Protein AF-A0A8H8WUD8-F1 (afdb_monomer_lite)

Foldseek 3Di:
DDDDPPPDPDPPDDPVVCVVVVVVVVVCCPPVDDPPCQNPHPDHPPVCVVVVVVVVVVVVVVVVVVVVVVVVVVVVVVPDDDDD

Organism: NCBI:txid1775910

Sequence (84 aa):
MPSDPYENHDAALPEPVREHLGKQLRSTYNAEAGKPDYLGDPVLPAEFTPQLRRLESRLKAHDTGREAVEDVVNNILRELPRRP

Radius of gyration: 26.24 Å; chains: 1; bounding box: 70×43×58 Å

Secondary structure (DSSP, 8-state):
-PPPTT--------HHHHHHHHHHHHHHHHHHS-S-TTSSSS---GGGHHHHHHHHHHHHHHHHHHHHHHHHHHHHHHHSPPP-

pLDDT: mean 76.68, std 14.89, range [44.22, 93.56]

Structure (mmCIF, N/CA/C/O backbone):
data_AF-A0A8H8WUD8-F1
#
_entry.id   AF-A0A8H8WUD8-F1
#
loop_
_atom_site.group_PDB
_atom_site.id
_atom_site.type_symbol
_atom_site.label_atom_id
_atom_site.label_alt_id
_atom_site.label_comp_id
_atom_site.label_asym_id
_atom_site.label_entity_id
_atom_site.label_seq_id
_atom_site.pdbx_PDB_ins_code
_atom_site.Cartn_x
_atom_site.Cartn_y
_atom_site.Cartn_z
_atom_site.occupancy
_atom_site.B_iso_or_equiv
_atom_site.auth_seq_id
_atom_site.auth_comp_id
_atom_site.auth_asym_id
_atom_site.auth_atom_id
_atom_site.pdbx_PDB_model_num
ATOM 1 N N . MET A 1 1 ? 25.098 30.798 -17.936 1.00 49.78 1 MET A N 1
ATOM 2 C CA . MET A 1 1 ? 24.570 29.625 -17.211 1.00 49.78 1 MET A CA 1
ATOM 3 C C . MET A 1 1 ? 24.131 28.619 -18.259 1.00 49.78 1 MET A C 1
ATOM 5 O O . MET A 1 1 ? 23.324 29.021 -19.089 1.00 49.78 1 MET A O 1
ATOM 9 N N . PRO A 1 2 ? 24.699 27.404 -18.329 1.00 44.22 2 PRO A N 1
ATOM 10 C CA . PRO A 1 2 ? 24.193 26.392 -19.244 1.00 44.22 2 PRO A CA 1
ATOM 11 C C . PRO A 1 2 ? 22.883 25.840 -18.670 1.00 44.22 2 PRO A C 1
ATOM 13 O O . PRO A 1 2 ? 22.835 25.436 -17.511 1.00 44.22 2 PRO A O 1
ATOM 16 N N . SER A 1 3 ? 21.819 25.915 -19.460 1.00 53.38 3 SER A N 1
ATOM 17 C CA . SER A 1 3 ? 20.518 25.307 -19.184 1.00 53.38 3 SER A CA 1
ATOM 18 C C . SER A 1 3 ? 20.638 23.782 -19.218 1.00 53.38 3 SER A C 1
ATOM 20 O O . SER A 1 3 ? 21.286 23.227 -20.107 1.00 53.38 3 SER A O 1
ATOM 22 N N . ASP A 1 4 ? 20.054 23.137 -18.213 1.00 55.47 4 ASP A N 1
ATOM 23 C CA . ASP A 1 4 ? 20.101 21.695 -17.981 1.00 55.47 4 ASP A CA 1
ATOM 24 C C . ASP A 1 4 ? 19.450 20.942 -19.165 1.00 55.47 4 ASP A C 1
ATOM 26 O O . ASP A 1 4 ? 18.282 21.192 -19.471 1.00 55.47 4 ASP A O 1
ATOM 30 N N . PRO A 1 5 ? 20.160 20.051 -19.886 1.00 54.06 5 PRO A N 1
ATOM 31 C CA . PRO A 1 5 ? 19.642 19.408 -21.100 1.00 54.06 5 PRO A CA 1
ATOM 32 C C . PRO A 1 5 ? 18.496 18.408 -20.850 1.00 54.06 5 PRO A C 1
ATOM 34 O O . PRO A 1 5 ? 18.005 17.806 -21.805 1.00 54.06 5 PRO A O 1
ATOM 37 N N . TYR A 1 6 ? 18.066 18.222 -19.598 1.00 54.78 6 TYR A N 1
ATOM 38 C CA . TYR A 1 6 ? 17.007 17.284 -19.216 1.00 54.78 6 TYR A CA 1
ATOM 39 C C . TYR A 1 6 ? 15.622 17.931 -19.023 1.00 54.78 6 TYR A C 1
ATOM 41 O O . TYR A 1 6 ? 14.648 17.215 -18.791 1.00 54.78 6 TYR A O 1
ATOM 49 N N . GLU A 1 7 ? 15.477 19.251 -19.189 1.00 49.91 7 GLU A N 1
ATOM 50 C CA . GLU A 1 7 ? 14.162 19.909 -19.249 1.00 49.91 7 GLU A CA 1
ATOM 51 C C . GLU A 1 7 ? 13.507 19.718 -20.630 1.00 49.91 7 GLU A C 1
ATOM 53 O O . GLU A 1 7 ? 13.462 20.610 -21.477 1.00 49.91 7 GLU A O 1
ATOM 58 N N . ASN A 1 8 ? 12.983 18.518 -20.882 1.00 53.00 8 ASN A N 1
ATOM 59 C CA . ASN A 1 8 ? 11.925 18.312 -21.873 1.00 53.00 8 ASN A CA 1
ATOM 60 C C . ASN A 1 8 ? 11.058 17.104 -21.489 1.00 53.00 8 ASN A C 1
ATOM 62 O O . ASN A 1 8 ? 11.062 16.058 -22.133 1.00 53.00 8 ASN A O 1
ATOM 66 N N . HIS A 1 9 ? 10.301 17.250 -20.401 1.00 54.69 9 HIS A N 1
ATOM 67 C CA . HIS A 1 9 ? 9.293 16.271 -19.983 1.00 54.69 9 HIS A CA 1
ATOM 68 C C . HIS A 1 9 ? 7.949 16.404 -20.727 1.00 54.69 9 HIS A C 1
ATOM 70 O O . HIS A 1 9 ? 7.057 15.593 -20.491 1.00 54.69 9 HIS A O 1
ATOM 76 N N . ASP A 1 10 ? 7.809 17.369 -21.646 1.00 56.16 10 ASP A N 1
ATOM 77 C CA . ASP A 1 10 ? 6.520 17.726 -22.265 1.00 56.16 10 ASP A CA 1
ATOM 78 C C . ASP A 1 10 ? 6.340 17.313 -23.735 1.00 56.16 10 ASP A C 1
ATOM 80 O O . ASP A 1 10 ? 5.248 17.448 -24.287 1.00 56.16 10 ASP A O 1
ATOM 84 N N . ALA A 1 11 ? 7.342 16.717 -24.385 1.00 57.75 11 ALA A N 1
ATOM 85 C CA . ALA A 1 11 ? 7.127 16.073 -25.680 1.00 57.75 11 ALA A CA 1
ATOM 86 C C . ALA A 1 11 ? 6.600 14.647 -25.464 1.00 57.75 11 ALA A C 1
ATOM 88 O O . ALA A 1 11 ? 7.295 13.657 -25.700 1.00 57.75 11 ALA A O 1
ATOM 89 N N . ALA A 1 12 ? 5.369 14.532 -24.959 1.00 70.31 12 ALA A N 1
ATOM 90 C CA . ALA A 1 12 ? 4.692 13.249 -24.860 1.00 70.31 12 ALA A CA 1
ATOM 91 C C . ALA A 1 12 ? 4.700 12.580 -26.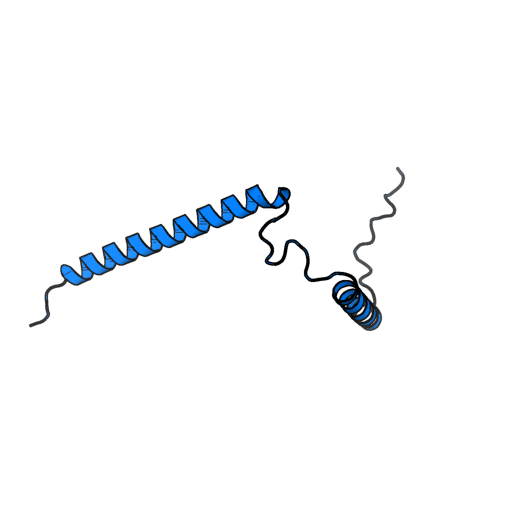244 1.00 70.31 12 ALA A C 1
ATOM 93 O O . ALA A 1 12 ? 4.139 13.113 -27.201 1.00 70.31 12 ALA A O 1
ATOM 94 N N . LEU A 1 13 ? 5.380 11.433 -26.352 1.00 75.38 13 LEU A N 1
ATOM 95 C CA . LEU A 1 13 ? 5.512 10.691 -27.605 1.00 75.38 13 LEU A CA 1
ATOM 96 C C . LEU A 1 13 ? 4.142 10.529 -28.289 1.00 75.38 13 LEU A C 1
ATOM 98 O O . LEU A 1 13 ? 3.144 10.313 -27.586 1.00 75.38 13 LEU A O 1
ATOM 102 N N . PRO A 1 14 ? 4.082 10.575 -29.635 1.00 85.56 14 PRO A N 1
ATOM 103 C CA . PRO A 1 14 ? 2.853 10.309 -30.368 1.00 85.56 14 PRO A CA 1
ATOM 104 C C . PRO A 1 14 ? 2.195 9.019 -29.879 1.00 85.56 14 PRO A C 1
ATOM 106 O O . PRO A 1 14 ? 2.875 8.022 -29.627 1.00 85.56 14 PRO A O 1
ATOM 109 N N . GLU A 1 15 ? 0.870 9.037 -29.742 1.00 81.06 15 GLU A N 1
ATOM 110 C CA . GLU A 1 15 ? 0.107 7.946 -29.128 1.00 81.06 15 GLU A CA 1
ATOM 111 C C . GLU A 1 15 ? 0.443 6.549 -29.681 1.00 81.06 15 GLU A C 1
ATOM 113 O O . GLU A 1 15 ? 0.729 5.675 -28.860 1.00 81.06 15 GLU A O 1
ATOM 118 N N . PRO A 1 16 ? 0.567 6.333 -31.008 1.00 87.38 16 PRO A N 1
ATOM 119 C CA . PRO A 1 16 ? 0.918 5.015 -31.543 1.00 87.38 16 PRO A CA 1
ATOM 120 C C . PRO A 1 16 ? 2.311 4.539 -31.113 1.00 87.38 16 PRO A C 1
ATOM 122 O O . PRO A 1 16 ? 2.526 3.357 -30.852 1.00 87.38 16 PRO A O 1
ATOM 125 N N . VAL A 1 17 ? 3.269 5.466 -31.012 1.00 85.19 17 VAL A N 1
ATOM 126 C CA . VAL A 1 17 ? 4.649 5.174 -30.597 1.00 85.19 17 VAL A CA 1
ATOM 127 C C . VAL A 1 17 ? 4.681 4.831 -29.113 1.00 85.19 17 VAL A C 1
ATOM 129 O O . VAL A 1 17 ? 5.308 3.855 -28.711 1.00 85.19 17 VAL A O 1
ATOM 132 N N . ARG A 1 18 ? 3.950 5.586 -28.292 1.00 87.50 18 ARG A N 1
ATOM 133 C CA . ARG A 1 18 ? 3.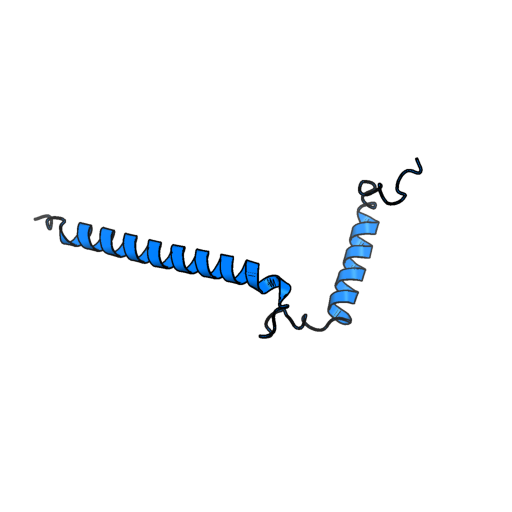825 5.331 -26.856 1.00 87.50 18 ARG A CA 1
ATOM 134 C C . ARG A 1 18 ? 3.123 4.007 -26.563 1.00 87.50 18 ARG A C 1
ATOM 136 O O . ARG A 1 18 ? 3.551 3.293 -25.662 1.00 87.50 18 ARG A O 1
ATOM 143 N N . GLU A 1 19 ? 2.077 3.663 -27.308 1.00 88.88 19 GLU A N 1
ATOM 144 C CA . GLU A 1 19 ? 1.386 2.381 -27.154 1.00 88.88 19 GLU A CA 1
ATOM 145 C C . GLU A 1 19 ? 2.288 1.214 -27.568 1.00 88.88 19 GLU A C 1
ATOM 147 O O . GLU A 1 19 ? 2.402 0.231 -26.834 1.00 88.88 19 GLU A O 1
ATOM 152 N N . HIS A 1 20 ? 2.988 1.344 -28.698 1.00 90.06 20 HIS A N 1
ATOM 153 C CA . HIS A 1 20 ? 3.920 0.329 -29.176 1.00 90.06 20 HIS A CA 1
ATOM 154 C C . HIS A 1 20 ? 5.065 0.087 -28.185 1.00 90.06 20 HIS A C 1
ATOM 156 O O . HIS A 1 20 ? 5.299 -1.053 -27.777 1.00 90.06 20 HIS A O 1
ATOM 162 N N . LEU A 1 21 ? 5.722 1.159 -27.736 1.00 88.69 21 LEU A N 1
ATOM 163 C CA . LEU A 1 21 ? 6.777 1.086 -26.726 1.00 88.69 21 LEU A CA 1
ATOM 164 C C . LEU A 1 21 ? 6.231 0.575 -25.392 1.00 88.69 21 LEU A C 1
ATOM 166 O O . LEU A 1 21 ? 6.854 -0.267 -24.758 1.00 88.69 21 LEU A O 1
ATOM 170 N N . GLY A 1 22 ? 5.037 1.006 -24.983 1.00 85.69 22 GLY A N 1
ATOM 171 C CA . GLY A 1 22 ? 4.375 0.506 -23.781 1.00 85.69 22 GLY A CA 1
ATOM 172 C C . GLY A 1 22 ? 4.106 -0.998 -23.848 1.00 85.69 22 GLY A C 1
ATOM 173 O O . GLY A 1 22 ? 4.325 -1.705 -22.866 1.00 85.69 22 GLY A O 1
ATOM 174 N N . LYS A 1 23 ? 3.684 -1.513 -25.008 1.00 87.31 23 LYS A N 1
ATOM 175 C CA . LYS A 1 23 ? 3.495 -2.949 -25.242 1.00 87.31 23 LYS A CA 1
ATOM 176 C C . LYS A 1 23 ? 4.822 -3.704 -25.183 1.00 87.31 23 LYS A C 1
ATOM 178 O O . LYS A 1 23 ? 4.876 -4.746 -24.535 1.00 87.31 23 LYS A O 1
ATOM 183 N N . GLN A 1 24 ? 5.872 -3.180 -25.814 1.00 87.69 24 GLN A N 1
ATOM 184 C CA . GLN A 1 24 ? 7.209 -3.777 -25.769 1.00 87.69 24 GLN A CA 1
ATOM 185 C C . GLN A 1 24 ? 7.751 -3.809 -24.341 1.00 87.69 24 GLN A C 1
ATOM 187 O O . GLN A 1 24 ? 8.083 -4.882 -23.859 1.00 87.69 24 GLN A O 1
ATOM 192 N N . LEU A 1 25 ? 7.728 -2.684 -23.624 1.00 84.25 25 LEU A N 1
ATOM 193 C CA . LEU A 1 25 ? 8.200 -2.596 -22.243 1.00 84.25 25 LEU A CA 1
ATOM 194 C C . LEU A 1 25 ? 7.426 -3.536 -21.321 1.00 84.25 25 LEU A C 1
ATOM 196 O O . LEU A 1 25 ? 8.041 -4.283 -20.574 1.00 84.25 25 LEU A O 1
ATOM 200 N N . ARG A 1 26 ? 6.088 -3.568 -21.392 1.00 82.31 26 ARG A N 1
ATOM 201 C CA . ARG A 1 26 ? 5.301 -4.529 -20.600 1.00 82.31 26 ARG A CA 1
ATOM 20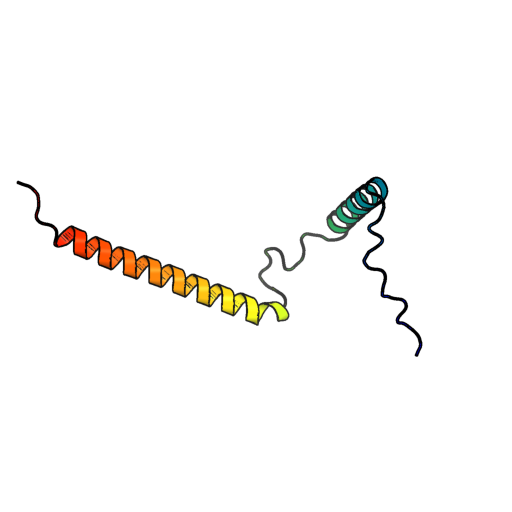2 C C . ARG A 1 26 ? 5.644 -5.969 -20.966 1.00 82.31 26 ARG A C 1
ATOM 204 O O . ARG A 1 26 ? 5.700 -6.805 -20.077 1.00 82.31 26 ARG A O 1
ATOM 211 N N . SER A 1 27 ? 5.858 -6.275 -22.243 1.00 80.44 27 SER A N 1
ATOM 212 C CA . SER A 1 27 ? 6.267 -7.616 -22.664 1.00 80.44 27 SER A CA 1
ATOM 213 C C . SER A 1 27 ? 7.633 -7.980 -22.088 1.00 80.44 27 SER A C 1
ATOM 215 O O . SER A 1 27 ? 7.770 -9.053 -21.519 1.00 80.44 27 SER A O 1
ATOM 217 N N . THR A 1 28 ? 8.619 -7.089 -22.192 1.00 76.94 28 THR A N 1
ATOM 218 C CA . THR A 1 28 ? 9.985 -7.301 -21.702 1.00 76.94 28 THR A CA 1
ATOM 219 C C . THR A 1 28 ? 10.020 -7.398 -20.182 1.00 76.94 28 THR A C 1
ATOM 221 O O . THR A 1 28 ? 10.514 -8.384 -19.654 1.00 76.94 28 THR A O 1
ATOM 224 N N . TYR A 1 29 ? 9.410 -6.457 -19.458 1.00 66.19 29 TYR A N 1
ATOM 225 C CA . TYR A 1 29 ? 9.372 -6.493 -17.995 1.00 66.19 29 TYR A CA 1
ATOM 226 C C . TYR A 1 29 ? 8.576 -7.678 -17.439 1.00 66.19 29 TYR A C 1
ATOM 228 O O . TYR A 1 29 ? 8.905 -8.138 -16.360 1.00 66.19 29 TYR A O 1
ATOM 236 N N . ASN A 1 30 ? 7.571 -8.202 -18.148 1.00 65.38 30 ASN A N 1
ATOM 237 C CA . ASN A 1 30 ? 6.872 -9.419 -17.713 1.00 65.38 30 ASN A CA 1
ATOM 238 C C . ASN A 1 30 ? 7.576 -10.720 -18.142 1.00 65.38 30 ASN A C 1
ATOM 240 O O . ASN A 1 30 ? 7.266 -11.774 -17.593 1.00 65.38 30 ASN A O 1
ATOM 244 N N . ALA A 1 31 ? 8.455 -10.676 -19.149 1.00 64.75 31 ALA A N 1
ATOM 245 C CA . ALA A 1 31 ? 9.160 -11.851 -19.667 1.00 64.75 31 ALA A CA 1
ATOM 246 C C . ALA A 1 31 ? 10.560 -12.028 -19.058 1.00 64.75 31 ALA A C 1
ATOM 248 O O . ALA A 1 31 ? 10.985 -13.158 -18.838 1.00 64.75 31 ALA A O 1
ATOM 249 N N . GLU A 1 32 ? 11.274 -10.931 -18.794 1.00 58.44 32 GLU A N 1
ATOM 250 C CA . GLU A 1 32 ? 12.633 -10.929 -18.237 1.00 58.44 32 GLU A CA 1
ATOM 251 C C . GLU A 1 32 ? 12.642 -10.786 -16.715 1.00 58.44 32 GLU A C 1
ATOM 253 O O . GLU A 1 32 ? 13.514 -11.352 -16.057 1.00 58.44 32 GLU A O 1
ATOM 258 N N . ALA A 1 33 ? 11.668 -10.077 -16.136 1.00 56.50 33 ALA A N 1
ATOM 259 C CA . ALA A 1 33 ? 11.467 -10.106 -14.698 1.00 56.50 33 ALA A CA 1
ATOM 260 C C . ALA A 1 33 ? 10.452 -11.208 -14.387 1.00 56.50 33 ALA A C 1
ATOM 262 O O . ALA A 1 33 ? 9.284 -11.131 -14.772 1.00 56.50 33 ALA A O 1
ATOM 263 N N . GLY A 1 34 ? 10.879 -12.231 -13.644 1.00 61.06 34 GLY A N 1
ATOM 264 C CA . GLY A 1 34 ? 9.928 -12.992 -12.838 1.00 61.06 34 GLY A CA 1
ATOM 265 C C . GLY A 1 34 ? 9.103 -12.035 -11.965 1.00 61.06 34 GLY A C 1
ATOM 266 O O . GLY A 1 34 ? 9.430 -10.851 -11.841 1.00 61.06 34 GLY A O 1
ATOM 267 N N . LYS A 1 35 ? 8.018 -12.537 -11.358 1.00 60.78 35 LYS A N 1
ATOM 268 C CA . LYS A 1 35 ? 7.258 -11.792 -10.338 1.00 60.78 35 LYS A CA 1
ATOM 269 C C . LYS A 1 35 ? 8.263 -11.038 -9.451 1.00 60.78 35 LYS A C 1
ATOM 271 O O . LYS A 1 35 ? 9.166 -11.704 -8.954 1.00 60.78 35 LYS A O 1
ATOM 276 N N . PRO A 1 36 ? 8.163 -9.703 -9.298 1.00 59.97 36 PRO A N 1
ATOM 277 C CA . PRO A 1 36 ? 9.167 -8.966 -8.546 1.00 59.97 36 PRO A CA 1
ATOM 278 C C . PRO A 1 36 ? 9.340 -9.612 -7.172 1.00 59.97 36 PRO A C 1
ATOM 280 O O . PRO A 1 36 ? 8.327 -9.911 -6.541 1.00 59.97 36 PRO A O 1
ATOM 283 N N . ASP A 1 37 ? 10.575 -9.786 -6.700 1.00 58.53 37 ASP A N 1
ATOM 284 C CA . ASP A 1 37 ? 10.888 -10.458 -5.421 1.00 58.53 37 ASP A CA 1
ATOM 285 C C . ASP A 1 37 ? 10.259 -9.775 -4.190 1.00 58.53 37 ASP A C 1
ATOM 287 O O . ASP A 1 37 ? 10.376 -10.236 -3.067 1.00 58.53 37 ASP A O 1
ATOM 291 N N . TYR A 1 38 ? 9.604 -8.630 -4.366 1.00 58.09 38 TYR A N 1
ATOM 292 C CA . TYR A 1 38 ? 8.862 -7.913 -3.328 1.00 58.09 38 TYR A CA 1
ATOM 293 C C . TYR A 1 38 ? 7.341 -7.994 -3.519 1.00 58.09 38 TYR A C 1
ATOM 295 O O . TYR A 1 38 ? 6.568 -7.616 -2.638 1.00 58.09 38 TYR A O 1
ATOM 303 N N . LEU A 1 39 ? 6.872 -8.465 -4.676 1.00 56.47 39 LEU A N 1
ATOM 304 C CA . LEU A 1 39 ? 5.461 -8.660 -4.954 1.00 56.47 39 LEU A CA 1
ATOM 305 C C . LEU A 1 39 ? 5.063 -10.020 -4.381 1.00 56.47 39 LEU A C 1
ATOM 307 O O . LEU A 1 39 ? 5.159 -11.047 -5.040 1.00 56.47 39 LEU A O 1
ATOM 311 N N . GLY A 1 40 ? 4.605 -10.038 -3.131 1.00 57.16 40 GLY A N 1
ATOM 312 C CA . GLY A 1 40 ? 4.123 -11.246 -2.453 1.00 57.16 40 GLY A CA 1
ATOM 313 C C . GLY A 1 40 ? 5.206 -12.210 -1.961 1.00 57.16 40 GLY A C 1
ATOM 314 O O . GLY A 1 40 ? 4.862 -13.349 -1.663 1.00 57.16 40 GLY A O 1
ATOM 315 N N . ASP A 1 41 ? 6.459 -11.765 -1.887 1.00 57.72 41 ASP A N 1
ATOM 316 C CA . ASP A 1 41 ? 7.523 -12.388 -1.092 1.00 57.72 41 ASP A CA 1
ATOM 317 C C . ASP A 1 41 ? 7.680 -11.609 0.235 1.00 57.72 41 ASP A C 1
ATOM 319 O O . ASP A 1 41 ? 7.330 -10.424 0.298 1.00 57.72 41 ASP A O 1
ATOM 323 N N . PRO A 1 42 ? 8.172 -12.233 1.322 1.00 57.41 42 PRO A N 1
ATOM 324 C CA . PRO A 1 42 ? 8.180 -11.629 2.655 1.00 57.41 42 PRO A CA 1
ATOM 325 C C . PRO A 1 42 ? 9.248 -10.541 2.842 1.00 57.41 42 PRO A C 1
ATOM 327 O O . PRO A 1 42 ? 9.246 -9.860 3.867 1.00 57.41 42 PRO A O 1
ATOM 330 N N . VAL A 1 43 ? 10.163 -10.363 1.885 1.00 64.19 43 VAL A N 1
ATOM 331 C CA . VAL A 1 43 ? 11.273 -9.408 1.994 1.00 64.19 43 VAL A CA 1
ATOM 332 C C . VAL A 1 43 ? 10.964 -8.164 1.165 1.00 64.19 43 VAL A C 1
ATOM 334 O O . VAL A 1 43 ? 11.447 -7.974 0.053 1.00 64.19 43 VAL A O 1
ATOM 337 N N . LEU A 1 44 ? 10.122 -7.297 1.726 1.00 69.50 44 LEU A N 1
ATOM 338 C CA . LEU A 1 44 ? 9.924 -5.948 1.199 1.0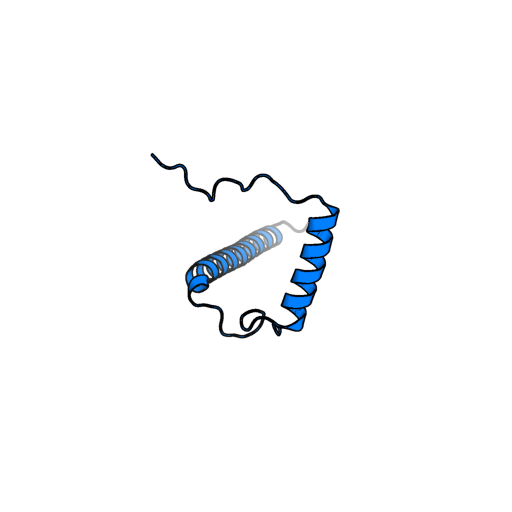0 69.50 44 LEU A CA 1
ATOM 339 C C . LEU A 1 44 ? 11.224 -5.134 1.359 1.00 69.50 44 LEU A C 1
ATOM 341 O O . LEU A 1 44 ? 11.872 -5.244 2.405 1.00 69.50 44 LEU A O 1
ATOM 345 N N . PRO A 1 45 ? 11.596 -4.287 0.378 1.00 80.00 45 PRO A N 1
ATOM 346 C CA . PRO A 1 45 ? 12.752 -3.410 0.514 1.00 80.00 45 PRO A CA 1
ATOM 347 C C . PRO A 1 45 ? 12.640 -2.534 1.767 1.00 80.00 45 PRO A C 1
ATOM 349 O O . PRO A 1 45 ? 11.566 -2.008 2.089 1.00 80.00 45 PRO A O 1
ATOM 352 N N . ALA A 1 46 ? 13.750 -2.388 2.494 1.00 78.06 46 ALA A N 1
ATOM 353 C CA . ALA A 1 46 ? 13.778 -1.728 3.798 1.00 78.06 46 ALA A CA 1
ATOM 354 C C . ALA A 1 46 ? 13.319 -0.260 3.727 1.00 78.06 46 ALA A C 1
ATOM 356 O O . ALA A 1 46 ? 12.781 0.272 4.702 1.00 78.06 46 ALA A O 1
ATOM 357 N N . GLU A 1 47 ? 13.453 0.368 2.562 1.00 83.81 47 GLU A N 1
ATOM 358 C CA . GLU A 1 47 ? 13.034 1.731 2.244 1.00 83.81 47 GLU A CA 1
ATOM 359 C C . GLU A 1 47 ? 11.520 1.932 2.378 1.00 83.81 47 GLU A C 1
ATOM 361 O O . GLU A 1 47 ? 11.082 3.055 2.630 1.00 83.81 47 GLU A O 1
ATOM 366 N N . PHE A 1 48 ? 10.725 0.862 2.251 1.00 83.25 48 PHE A N 1
ATOM 367 C CA . PHE A 1 48 ? 9.272 0.902 2.434 1.00 83.25 48 PHE A CA 1
ATOM 368 C C . PHE A 1 48 ? 8.839 0.767 3.899 1.00 83.25 48 PHE A C 1
ATOM 370 O O . PHE A 1 48 ? 7.676 1.017 4.226 1.00 83.25 48 PHE A O 1
ATOM 377 N N . THR A 1 49 ? 9.753 0.412 4.808 1.00 84.81 49 THR A N 1
ATOM 378 C CA . THR A 1 49 ? 9.446 0.197 6.233 1.00 84.81 49 THR A CA 1
ATOM 379 C C . THR A 1 49 ? 8.711 1.385 6.880 1.00 84.81 49 THR A C 1
ATOM 381 O O . THR A 1 49 ? 7.728 1.154 7.590 1.00 84.81 49 THR A O 1
ATOM 384 N N . PRO A 1 50 ? 9.111 2.658 6.675 1.00 88.38 50 PRO A N 1
ATOM 385 C CA . PRO A 1 50 ? 8.402 3.799 7.262 1.00 88.38 50 PRO A CA 1
ATOM 386 C C . PRO A 1 50 ? 6.952 3.933 6.776 1.00 88.38 50 PRO A C 1
ATOM 388 O O . PRO A 1 50 ? 6.057 4.260 7.557 1.00 88.38 50 PRO A O 1
ATOM 391 N N . GLN A 1 51 ? 6.713 3.694 5.488 1.00 88.69 51 GLN A N 1
ATOM 392 C CA . GLN A 1 51 ? 5.411 3.805 4.838 1.00 88.69 51 GLN A CA 1
ATOM 393 C C . GLN A 1 51 ? 4.498 2.665 5.297 1.00 88.69 51 GLN A C 1
ATOM 395 O O . GLN A 1 51 ? 3.341 2.919 5.630 1.00 88.69 51 GLN A O 1
ATOM 400 N N . LEU A 1 52 ? 5.036 1.446 5.404 1.00 85.81 52 LEU A N 1
ATOM 401 C CA . LEU A 1 52 ? 4.324 0.282 5.932 1.00 85.81 52 LEU A CA 1
ATOM 402 C C . LEU A 1 52 ? 3.895 0.506 7.383 1.00 85.81 52 LEU A C 1
ATOM 404 O O . LEU A 1 52 ? 2.718 0.355 7.692 1.00 85.81 52 LEU A O 1
ATOM 408 N N . ARG A 1 53 ? 4.787 1.008 8.250 1.00 86.81 53 ARG A N 1
ATOM 409 C CA . ARG A 1 53 ? 4.419 1.346 9.638 1.00 86.81 53 ARG A CA 1
ATOM 410 C C . ARG A 1 53 ? 3.304 2.386 9.716 1.00 86.81 53 ARG A C 1
ATOM 412 O O . ARG A 1 53 ? 2.406 2.269 10.543 1.00 86.81 53 ARG A O 1
ATOM 419 N N . ARG A 1 54 ? 3.339 3.417 8.864 1.00 91.44 54 ARG A N 1
ATOM 420 C CA . ARG A 1 54 ? 2.262 4.423 8.808 1.00 91.44 54 ARG A CA 1
ATOM 421 C C . ARG A 1 54 ? 0.937 3.796 8.383 1.00 91.44 54 ARG A C 1
ATOM 423 O O . ARG A 1 54 ? -0.100 4.161 8.934 1.00 91.44 54 ARG A O 1
ATOM 430 N N . LEU A 1 55 ? 0.966 2.882 7.416 1.00 91.50 55 LEU A N 1
ATOM 431 C CA . LEU A 1 55 ? -0.222 2.179 6.947 1.00 91.50 55 LEU A CA 1
ATOM 432 C C . LEU A 1 55 ? -0.792 1.259 8.031 1.00 91.50 55 LEU A C 1
ATOM 434 O O . LEU A 1 55 ? -1.982 1.339 8.317 1.00 91.50 55 LEU A O 1
ATOM 438 N N . GLU A 1 56 ? 0.054 0.465 8.684 1.00 90.06 56 GLU A N 1
ATOM 439 C CA . GLU A 1 56 ? -0.333 -0.398 9.804 1.00 90.06 56 GLU A CA 1
ATOM 440 C C . GLU A 1 56 ? -0.970 0.397 10.945 1.00 90.06 56 GLU A C 1
ATOM 442 O O . GLU A 1 56 ? -2.022 0.013 11.452 1.00 90.06 56 GLU A O 1
ATOM 447 N N . SER A 1 57 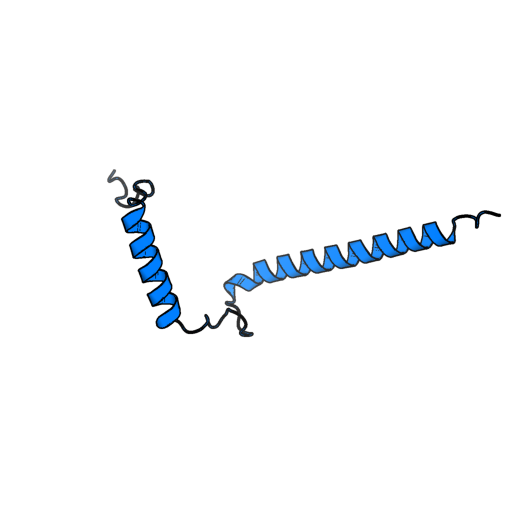? -0.379 1.533 11.330 1.00 90.56 57 SER A N 1
ATOM 448 C CA . SER A 1 57 ? -0.941 2.400 12.370 1.00 90.56 57 SER A CA 1
ATOM 449 C C . SER A 1 57 ? -2.309 2.957 11.981 1.00 90.56 57 SER A C 1
ATOM 451 O O . SER A 1 57 ? -3.212 3.001 12.813 1.00 90.56 57 SER A O 1
ATOM 453 N N . ARG A 1 58 ? -2.483 3.367 10.718 1.00 91.00 58 ARG A N 1
ATOM 454 C CA . ARG A 1 58 ? -3.773 3.862 10.214 1.00 91.00 58 ARG A CA 1
ATOM 455 C C . ARG A 1 58 ? -4.831 2.766 10.186 1.00 91.00 58 ARG A C 1
ATOM 457 O O . ARG A 1 58 ? -5.970 3.042 10.543 1.00 91.00 58 ARG A O 1
ATOM 464 N N . LEU A 1 59 ? -4.454 1.556 9.781 1.00 91.81 59 LEU A N 1
ATOM 465 C CA . LEU A 1 59 ? -5.357 0.412 9.742 1.00 91.81 59 LEU A CA 1
ATOM 466 C C . LEU A 1 59 ? -5.810 0.031 11.155 1.00 91.81 59 LEU A C 1
ATOM 468 O O . LEU A 1 59 ? -7.004 -0.023 11.415 1.00 91.81 59 LEU A O 1
ATOM 472 N N . LYS A 1 60 ? -4.868 -0.095 12.096 1.00 91.56 60 LYS A N 1
ATOM 473 C CA . LYS A 1 60 ? -5.185 -0.362 13.507 1.00 91.56 60 LYS A CA 1
ATOM 474 C C . LYS A 1 60 ? -6.108 0.700 14.098 1.00 91.56 60 LYS A C 1
ATOM 476 O O . LYS A 1 60 ? -7.103 0.360 14.722 1.00 91.56 60 LYS A O 1
ATOM 481 N N . ALA A 1 61 ? -5.810 1.981 13.876 1.00 89.94 61 ALA A N 1
ATOM 482 C CA . ALA A 1 61 ? -6.650 3.070 14.372 1.00 89.94 61 ALA A CA 1
ATOM 483 C C . ALA A 1 61 ? -8.071 3.028 13.785 1.00 89.94 61 ALA A C 1
ATOM 485 O O . ALA A 1 61 ? -9.037 3.300 14.494 1.00 89.94 61 ALA A O 1
ATOM 486 N N . HIS A 1 62 ? -8.199 2.676 12.505 1.00 89.56 62 HIS A N 1
ATOM 487 C CA . HIS A 1 62 ? -9.492 2.496 11.857 1.00 89.56 62 HIS A CA 1
ATOM 488 C C . HIS A 1 62 ? -10.279 1.328 12.468 1.00 89.56 62 HIS A C 1
ATOM 490 O O . HIS A 1 62 ? -11.449 1.500 12.800 1.00 89.56 62 HIS A O 1
ATOM 496 N N . ASP A 1 63 ? -9.640 0.174 12.669 1.00 90.94 63 ASP A N 1
ATOM 497 C CA . ASP A 1 63 ? -10.290 -1.014 13.233 1.00 90.94 63 ASP A CA 1
ATOM 498 C C . ASP A 1 63 ? -10.737 -0.780 14.680 1.00 90.94 63 ASP A C 1
ATOM 500 O O . ASP A 1 63 ? -11.894 -1.029 15.013 1.00 90.94 63 ASP A O 1
ATOM 504 N N . THR A 1 64 ? -9.874 -0.181 15.508 1.00 90.56 64 THR A N 1
ATOM 505 C CA . THR A 1 64 ? -10.231 0.228 16.875 1.00 90.56 64 THR A CA 1
ATOM 506 C C . THR A 1 64 ? -11.367 1.253 16.885 1.00 90.56 64 THR A C 1
ATOM 508 O O . THR A 1 64 ? -12.267 1.181 17.718 1.00 90.56 64 THR A O 1
ATOM 511 N N . GLY A 1 65 ? -11.363 2.206 15.948 1.00 89.38 65 GLY A N 1
ATOM 512 C CA . GLY A 1 65 ? -12.451 3.174 15.810 1.00 89.38 65 GLY A CA 1
ATOM 513 C C . GLY A 1 65 ? -13.779 2.509 15.442 1.00 89.38 65 GLY A C 1
ATOM 514 O O . GLY A 1 65 ? -14.818 2.861 15.998 1.00 89.38 65 GLY A O 1
ATOM 515 N N . ARG A 1 66 ? -13.746 1.519 14.544 1.00 93.56 66 ARG A N 1
ATOM 516 C CA . ARG A 1 66 ? -14.922 0.738 14.145 1.00 93.56 66 ARG A CA 1
ATOM 517 C C . ARG A 1 66 ? -15.507 -0.030 15.329 1.00 93.56 66 ARG A C 1
ATOM 519 O O . ARG A 1 66 ? -16.716 0.030 15.531 1.00 93.56 66 ARG A O 1
ATOM 526 N N . GLU A 1 67 ? -14.663 -0.704 16.108 1.00 90.44 67 GLU A N 1
ATOM 527 C CA . GLU A 1 67 ? -15.072 -1.436 17.316 1.00 90.44 67 GLU A CA 1
ATOM 528 C C . GLU A 1 67 ? -15.708 -0.503 18.351 1.00 90.44 67 GLU A C 1
ATOM 530 O O . GLU A 1 67 ? -16.805 -0.774 18.829 1.00 90.44 67 GLU A O 1
ATOM 535 N N . ALA A 1 68 ? -15.095 0.654 18.619 1.00 91.88 68 ALA A N 1
ATOM 536 C CA . ALA A 1 68 ? -15.646 1.625 19.562 1.00 91.88 68 ALA A CA 1
ATOM 537 C C . ALA A 1 68 ? -17.033 2.146 19.138 1.00 91.88 68 ALA A C 1
ATOM 539 O O . ALA A 1 68 ? -17.921 2.318 19.972 1.00 91.88 68 ALA A O 1
ATOM 540 N N . VAL A 1 69 ? -17.241 2.393 17.840 1.00 93.00 69 VAL A N 1
ATOM 541 C CA . VAL A 1 69 ? -18.555 2.801 17.319 1.00 93.00 69 VAL A CA 1
ATOM 542 C C . VAL A 1 69 ? -19.568 1.666 17.446 1.00 93.00 69 VAL A C 1
ATOM 544 O O . VAL A 1 69 ? -20.700 1.911 17.855 1.00 93.00 69 VAL A O 1
ATOM 547 N N . GLU A 1 70 ? -19.174 0.435 17.121 1.00 91.94 70 GLU A N 1
ATOM 548 C CA . GLU A 1 70 ? -20.024 -0.749 17.252 1.00 91.94 70 GLU A CA 1
ATOM 549 C C . GLU A 1 70 ? -20.468 -0.965 18.707 1.00 91.94 70 GLU A C 1
ATOM 551 O O . GLU A 1 70 ? -21.656 -1.169 18.960 1.00 91.94 70 GLU A O 1
ATOM 556 N N . ASP A 1 71 ? -19.558 -0.816 19.668 1.00 92.12 71 ASP A N 1
ATOM 557 C CA . ASP A 1 71 ? -19.859 -0.899 21.099 1.00 92.12 71 ASP A CA 1
ATOM 558 C C . ASP A 1 71 ? -20.858 0.174 21.543 1.00 92.12 71 ASP A C 1
ATOM 560 O O . ASP A 1 71 ? -21.837 -0.130 22.232 1.00 92.12 71 ASP A O 1
ATOM 564 N N . VAL A 1 72 ? -20.661 1.424 21.112 1.00 93.44 72 VAL A N 1
ATOM 565 C CA . VAL A 1 72 ? -21.579 2.530 21.425 1.00 93.44 72 VAL A CA 1
ATOM 566 C C . VAL A 1 72 ? -22.960 2.278 20.824 1.00 93.44 72 VAL A C 1
ATOM 568 O O . VAL A 1 72 ? -23.966 2.424 21.519 1.00 93.44 72 VAL A O 1
ATOM 571 N N . VAL A 1 73 ? -23.031 1.865 19.557 1.00 92.88 73 VAL A N 1
ATOM 572 C CA . VAL A 1 73 ? -24.301 1.547 18.888 1.00 92.88 73 VAL A CA 1
ATOM 573 C C . VAL A 1 73 ? -25.011 0.401 19.605 1.00 92.88 73 VAL A C 1
ATOM 575 O O . VAL A 1 73 ? -26.202 0.504 19.893 1.00 92.88 73 VAL A O 1
ATOM 578 N N . ASN A 1 74 ? -24.290 -0.663 19.956 1.00 92.06 74 ASN A N 1
ATOM 579 C CA . ASN A 1 74 ? -24.844 -1.794 20.692 1.00 92.06 74 ASN A CA 1
ATOM 580 C C . ASN A 1 74 ? -25.341 -1.391 22.082 1.00 92.06 74 ASN A C 1
ATOM 582 O O . ASN A 1 74 ? -26.380 -1.890 22.520 1.00 92.06 74 ASN A O 1
ATOM 586 N N . ASN A 1 75 ? -24.642 -0.485 22.768 1.00 91.06 75 ASN A N 1
ATOM 587 C CA . ASN A 1 75 ? -25.109 0.032 24.047 1.00 91.06 75 ASN A CA 1
ATOM 588 C C . ASN A 1 75 ? -26.412 0.827 23.889 1.00 91.06 75 ASN A C 1
ATOM 590 O O . ASN A 1 75 ? -27.390 0.542 24.575 1.00 91.06 75 ASN A O 1
ATOM 594 N N . ILE A 1 76 ? -26.472 1.739 22.913 1.00 91.31 76 ILE A N 1
ATOM 595 C CA . ILE A 1 76 ? -27.690 2.504 22.612 1.00 91.31 76 ILE A CA 1
ATOM 596 C C . ILE A 1 76 ? -28.853 1.552 22.310 1.00 91.31 76 ILE A C 1
ATOM 598 O O . ILE A 1 76 ? -29.927 1.694 22.885 1.00 91.31 76 ILE A O 1
ATOM 602 N N . LEU A 1 77 ? -28.646 0.540 21.462 1.00 89.56 77 LEU A N 1
ATOM 603 C CA . LEU A 1 77 ? -29.683 -0.441 21.126 1.00 89.56 77 LEU A CA 1
ATOM 604 C C . LEU A 1 77 ? -30.182 -1.237 22.343 1.00 89.56 77 LEU A C 1
ATOM 606 O O . LEU A 1 77 ? -31.352 -1.615 22.374 1.00 89.56 77 LEU A O 1
ATOM 610 N N . ARG A 1 78 ? -29.325 -1.496 23.339 1.00 86.56 78 ARG A N 1
ATOM 611 C CA . ARG A 1 78 ? -29.716 -2.157 24.597 1.00 86.56 78 ARG A CA 1
ATOM 612 C C . ARG A 1 78 ? -30.527 -1.246 25.512 1.00 86.56 78 ARG A C 1
ATOM 614 O O . ARG A 1 78 ? -31.420 -1.735 26.197 1.00 86.56 78 ARG A O 1
ATOM 621 N N . GLU A 1 79 ? -30.204 0.042 25.532 1.00 85.69 79 GLU A N 1
ATOM 622 C CA . GLU A 1 79 ? -30.882 1.053 26.348 1.00 85.69 79 GLU A CA 1
ATOM 623 C C . GLU A 1 79 ? -32.213 1.518 25.735 1.00 85.69 79 GLU A C 1
ATOM 625 O O . GLU A 1 79 ? -33.059 2.073 26.441 1.00 85.69 79 GLU A O 1
ATOM 630 N N . LEU A 1 80 ? -32.440 1.272 24.439 1.00 77.69 80 LEU A N 1
ATOM 631 C CA . LEU A 1 80 ? -33.708 1.604 23.798 1.00 77.69 80 LEU A CA 1
ATOM 632 C C . LEU A 1 80 ? -34.867 0.800 24.417 1.00 77.69 80 LEU A C 1
ATOM 634 O O . LEU A 1 80 ? -34.807 -0.432 24.502 1.00 77.69 80 LEU A O 1
ATOM 638 N N . PRO A 1 81 ? -35.968 1.468 24.808 1.00 73.94 81 PRO A N 1
ATOM 639 C CA . PRO A 1 81 ? -37.129 0.785 25.352 1.00 73.94 81 PRO A CA 1
ATOM 640 C C . PRO A 1 81 ? -37.723 -0.140 24.288 1.00 73.94 81 PRO A C 1
ATOM 642 O O . PRO A 1 81 ? -37.992 0.278 23.157 1.00 73.94 81 PRO A O 1
ATOM 645 N N . ARG A 1 82 ? -37.957 -1.408 24.648 1.00 66.62 82 ARG A N 1
ATOM 646 C CA . ARG A 1 82 ? -38.711 -2.322 23.785 1.00 66.62 82 ARG A CA 1
ATOM 647 C C . ARG A 1 82 ? -40.103 -1.736 23.593 1.00 66.62 82 ARG A C 1
ATOM 649 O O . ARG A 1 82 ? -40.817 -1.507 24.568 1.00 66.62 82 ARG A O 1
ATOM 656 N N . ARG A 1 83 ? -40.455 -1.453 22.339 1.00 61.50 83 ARG A N 1
ATOM 657 C CA . ARG A 1 83 ? -41.790 -0.972 21.983 1.00 61.50 83 ARG A 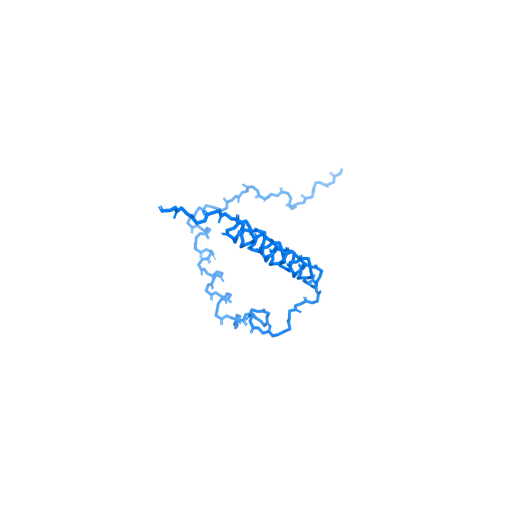CA 1
ATOM 658 C C . ARG A 1 83 ? -42.824 -2.008 22.470 1.00 61.50 83 ARG A C 1
ATOM 660 O O . ARG A 1 83 ? -42.572 -3.194 22.246 1.00 61.50 83 ARG A O 1
ATOM 667 N N . PRO A 1 84 ? -43.897 -1.586 23.165 1.00 57.66 84 PRO A N 1
ATOM 668 C CA . PRO A 1 84 ? -44.951 -2.488 23.629 1.00 57.66 84 PRO A CA 1
ATOM 669 C C . PRO A 1 84 ? -45.717 -3.125 22.466 1.00 57.66 84 PRO A C 1
ATOM 671 O O . PRO A 1 84 ? -45.767 -2.500 21.377 1.00 57.66 84 PRO A O 1
#